Protein AF-A0A959Y863-F1 (afdb_monomer)

Radius of gyration: 15.02 Å; Cα contacts (8 Å, |Δi|>4): 84; chains: 1; bounding box: 35×18×36 Å

Secondary structure (DSSP, 8-state):
-----SEEEEEEEEETTEEEEEEEEE-TTS-EEEEEEEEE-EE-TTS-EE-

Foldseek 3Di:
DDPVPFFPDWDWDDDPQKIWIWTWGADPVRDIDIDIDIDGWDADPVRDTDD

Mean predicted aligned error: 6.21 Å

Structure (mmCIF, N/CA/C/O backbone):
data_AF-A0A959Y863-F1
#
_entry.id   AF-A0A959Y863-F1
#
loop_
_atom_site.group_PDB
_atom_site.id
_atom_site.type_symbol
_atom_site.label_atom_id
_atom_site.label_alt_id
_atom_site.label_comp_id
_atom_site.label_asym_id
_atom_site.label_entity_id
_atom_site.label_seq_id
_atom_site.pdbx_PDB_ins_code
_atom_site.Cartn_x
_atom_site.Cartn_y
_atom_site.Cartn_z
_atom_site.occupancy
_atom_site.B_iso_or_equiv
_atom_site.auth_seq_id
_atom_site.auth_comp_id
_atom_site.auth_asym_id
_atom_site.auth_atom_id
_atom_site.pdbx_PDB_model_num
ATOM 1 N N . MET A 1 1 ? 4.770 -16.336 16.011 1.00 43.25 1 MET A N 1
ATOM 2 C CA . MET A 1 1 ? 4.594 -14.891 16.256 1.00 43.25 1 MET A CA 1
ATOM 3 C C . MET A 1 1 ? 3.763 -14.365 15.106 1.00 43.25 1 MET A C 1
ATOM 5 O O . MET A 1 1 ? 4.315 -14.044 14.068 1.00 43.25 1 MET A O 1
ATOM 9 N N . ALA A 1 2 ? 2.446 -14.438 15.241 1.00 44.84 2 ALA A N 1
ATOM 10 C CA . ALA A 1 2 ? 1.512 -13.968 14.233 1.00 44.84 2 ALA A CA 1
ATOM 11 C C . ALA A 1 2 ? 0.671 -12.903 14.917 1.00 44.84 2 ALA A C 1
ATOM 13 O O . ALA A 1 2 ? -0.183 -13.226 15.744 1.00 44.84 2 ALA A O 1
ATOM 14 N N . ASP A 1 3 ? 0.970 -11.642 14.633 1.00 49.66 3 ASP A N 1
ATOM 15 C CA . ASP A 1 3 ? -0.012 -10.591 14.850 1.00 49.66 3 ASP A CA 1
ATOM 16 C C . ASP A 1 3 ? -0.711 -10.322 13.514 1.00 49.66 3 ASP A C 1
ATOM 18 O O . ASP A 1 3 ? -0.632 -9.256 12.930 1.00 49.66 3 ASP A O 1
ATOM 22 N N . GLU A 1 4 ? -1.379 -11.362 13.007 1.00 53.59 4 GLU A N 1
ATOM 23 C CA . GLU A 1 4 ? -2.353 -11.293 11.905 1.00 53.59 4 GLU A CA 1
ATOM 24 C C . GLU A 1 4 ? -3.679 -10.650 12.380 1.00 53.59 4 GLU A C 1
ATOM 26 O O . GLU A 1 4 ? -4.734 -10.885 11.801 1.00 53.59 4 GLU A O 1
ATOM 31 N N . ARG A 1 5 ? -3.676 -9.919 13.507 1.00 53.72 5 ARG A N 1
ATOM 32 C CA . ARG A 1 5 ? -4.882 -9.653 14.311 1.00 53.72 5 ARG A CA 1
ATOM 33 C C . ARG A 1 5 ? -5.447 -8.238 14.222 1.00 53.72 5 ARG A C 1
ATOM 35 O O . ARG A 1 5 ? -6.463 -7.984 14.864 1.00 53.72 5 ARG A O 1
ATOM 42 N N . GLU A 1 6 ? -4.874 -7.356 1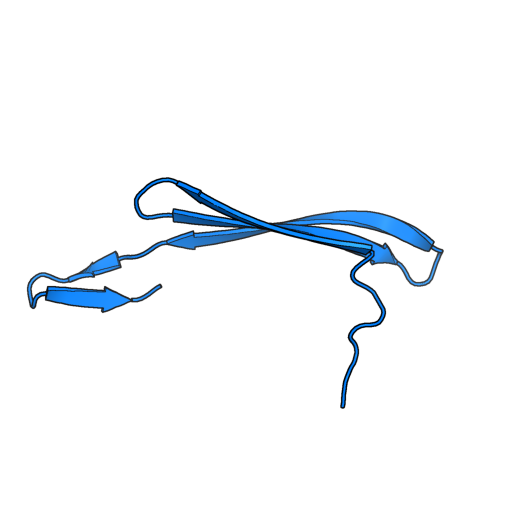3.408 1.00 63.38 6 GLU A N 1
ATOM 43 C CA . GLU A 1 6 ? -5.411 -5.997 13.219 1.00 63.38 6 GLU A CA 1
ATOM 44 C C . GLU A 1 6 ? -5.785 -5.661 11.764 1.00 63.38 6 GLU A C 1
ATOM 46 O O . GLU A 1 6 ? -6.378 -4.608 11.535 1.00 63.38 6 GLU A O 1
ATOM 51 N N . ASP A 1 7 ? -5.506 -6.539 10.792 1.00 64.62 7 ASP A N 1
ATOM 52 C CA . ASP A 1 7 ? -5.841 -6.335 9.377 1.00 64.62 7 ASP A CA 1
ATOM 53 C C . ASP A 1 7 ? -7.247 -6.872 9.054 1.00 64.62 7 ASP A C 1
ATOM 55 O O . ASP A 1 7 ? -7.492 -8.076 8.995 1.00 64.62 7 ASP A O 1
ATOM 59 N N . VAL A 1 8 ? -8.192 -5.957 8.839 1.00 86.12 8 VAL A N 1
ATOM 60 C CA . VAL A 1 8 ? -9.595 -6.248 8.490 1.00 86.12 8 VAL A CA 1
ATOM 61 C C . VAL A 1 8 ? -9.734 -6.561 6.998 1.00 86.12 8 VAL A C 1
ATOM 63 O O . VAL A 1 8 ? -10.588 -7.350 6.592 1.00 86.12 8 VAL A O 1
ATOM 66 N N . TYR A 1 9 ? -8.905 -5.934 6.167 1.00 92.31 9 TYR A N 1
ATOM 67 C CA . TYR A 1 9 ? -8.867 -6.152 4.726 1.00 92.31 9 TYR A CA 1
ATOM 68 C C . TYR A 1 9 ? -7.509 -5.741 4.172 1.00 92.31 9 TYR A C 1
ATOM 70 O O . TYR A 1 9 ? -7.037 -4.657 4.493 1.00 92.31 9 TYR A O 1
ATOM 78 N N . SER A 1 10 ? -6.949 -6.541 3.267 1.00 94.00 10 SER A N 1
ATOM 79 C CA . SER A 1 10 ? -5.735 -6.186 2.532 1.00 94.00 10 SER A CA 1
ATOM 80 C C . SER A 1 10 ? -5.901 -6.486 1.050 1.00 94.00 10 SER A C 1
ATOM 82 O O . SER A 1 10 ? -6.363 -7.564 0.662 1.00 94.00 10 SER A O 1
ATOM 84 N N . ARG A 1 11 ? -5.498 -5.542 0.196 1.00 95.31 11 ARG A N 1
ATOM 85 C CA . ARG A 1 11 ? -5.471 -5.732 -1.258 1.00 95.31 11 ARG A CA 1
ATOM 86 C C . ARG A 1 11 ? -4.253 -5.088 -1.894 1.00 95.31 11 ARG A C 1
ATOM 88 O O . ARG A 1 11 ? -4.052 -3.882 -1.796 1.00 95.31 11 ARG A O 1
ATOM 95 N N . ALA A 1 12 ? -3.522 -5.889 -2.663 1.00 96.19 12 ALA A N 1
ATOM 96 C CA . ALA A 1 12 ? -2.493 -5.400 -3.566 1.00 96.19 12 ALA A CA 1
ATOM 97 C C . ALA A 1 12 ? -3.084 -5.067 -4.948 1.00 96.19 12 ALA A C 1
ATOM 99 O O . ALA A 1 12 ? -3.853 -5.846 -5.521 1.00 96.19 12 ALA A O 1
ATOM 100 N N . VAL A 1 13 ? -2.696 -3.924 -5.510 1.00 97.31 13 VAL A N 1
ATOM 101 C CA . VAL A 1 13 ? -3.055 -3.477 -6.860 1.00 97.31 13 VAL A CA 1
ATOM 102 C C . VAL A 1 13 ? -1.784 -3.089 -7.607 1.00 97.31 13 VAL A C 1
ATOM 104 O O . VAL A 1 13 ? -1.046 -2.198 -7.188 1.00 97.31 13 VAL A O 1
ATOM 107 N N . ARG A 1 14 ? -1.524 -3.752 -8.737 1.00 95.88 14 ARG A N 1
ATOM 108 C CA . ARG A 1 14 ? -0.402 -3.413 -9.624 1.00 95.88 14 ARG A CA 1
ATOM 109 C C . ARG A 1 14 ? -0.807 -2.309 -10.596 1.00 95.88 14 ARG A C 1
ATOM 111 O O . ARG A 1 14 ? -1.848 -2.406 -11.239 1.00 95.88 14 ARG A O 1
ATOM 118 N N . ALA A 1 15 ? 0.050 -1.304 -10.739 1.00 94.44 15 ALA A N 1
ATOM 119 C CA . ALA A 1 15 ? -0.124 -0.163 -11.630 1.00 94.44 15 ALA A CA 1
ATOM 120 C C . ALA A 1 15 ? 1.21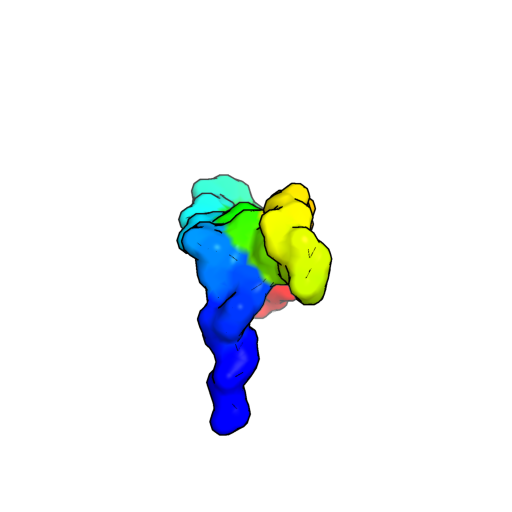9 0.183 -12.300 1.00 94.44 15 ALA A C 1
ATOM 122 O O . ALA A 1 15 ? 1.974 1.058 -11.865 1.00 94.44 15 ALA A O 1
ATOM 123 N N . GLY A 1 16 ? 1.555 -0.551 -13.363 1.00 94.31 16 GLY A N 1
ATOM 124 C CA . GLY A 1 16 ? 2.830 -0.394 -14.065 1.00 94.31 16 GLY A CA 1
ATOM 125 C C . GLY A 1 16 ? 4.027 -0.711 -13.161 1.00 94.31 16 GLY A C 1
ATOM 126 O O . GLY A 1 16 ? 4.152 -1.827 -12.665 1.00 94.31 16 GLY A O 1
ATOM 127 N N . LYS A 1 17 ? 4.914 0.273 -12.946 1.00 95.12 17 LYS A N 1
ATOM 128 C CA . LYS A 1 17 ? 6.091 0.132 -12.064 1.00 95.12 17 LYS A CA 1
ATOM 129 C C . LYS A 1 17 ? 5.755 0.232 -10.571 1.00 95.12 17 LYS A C 1
ATOM 131 O O . LYS A 1 17 ? 6.649 0.044 -9.755 1.00 95.12 17 LYS A O 1
ATOM 136 N N . ARG A 1 18 ? 4.516 0.563 -10.203 1.00 96.75 18 ARG A N 1
ATOM 137 C CA . ARG A 1 18 ? 4.092 0.738 -8.808 1.00 96.75 18 ARG A CA 1
ATOM 138 C C . ARG A 1 18 ? 3.183 -0.409 -8.382 1.00 96.75 18 ARG A C 1
ATOM 140 O O . ARG A 1 18 ? 2.377 -0.897 -9.176 1.00 96.75 18 ARG A O 1
ATOM 147 N N . THR A 1 19 ? 3.300 -0.818 -7.129 1.00 97.12 19 THR A N 1
ATOM 148 C CA . THR A 1 19 ? 2.342 -1.693 -6.455 1.00 97.12 19 THR A CA 1
ATOM 149 C C . THR A 1 19 ? 1.791 -0.939 -5.259 1.00 97.12 19 THR A C 1
ATOM 151 O O . THR A 1 19 ? 2.556 -0.479 -4.415 1.00 97.12 19 THR A O 1
ATOM 154 N N . TYR A 1 20 ? 0.472 -0.808 -5.207 1.00 97.50 20 TYR A N 1
ATOM 155 C CA . TYR A 1 20 ? -0.243 -0.213 -4.089 1.00 97.50 20 TYR A CA 1
ATOM 156 C C . TYR A 1 20 ? -0.785 -1.318 -3.194 1.00 97.50 20 TYR A C 1
ATOM 158 O O . TYR A 1 20 ? -1.373 -2.276 -3.694 1.00 97.50 20 TYR A O 1
ATOM 166 N N . PHE A 1 21 ? -0.615 -1.173 -1.890 1.00 97.31 21 PHE A N 1
ATOM 167 C CA . PHE A 1 21 ? -1.207 -2.032 -0.875 1.00 97.31 21 PHE A CA 1
ATOM 168 C C . PHE A 1 21 ? -2.209 -1.193 -0.095 1.00 97.31 21 PHE A C 1
ATOM 170 O O . PHE A 1 21 ? -1.847 -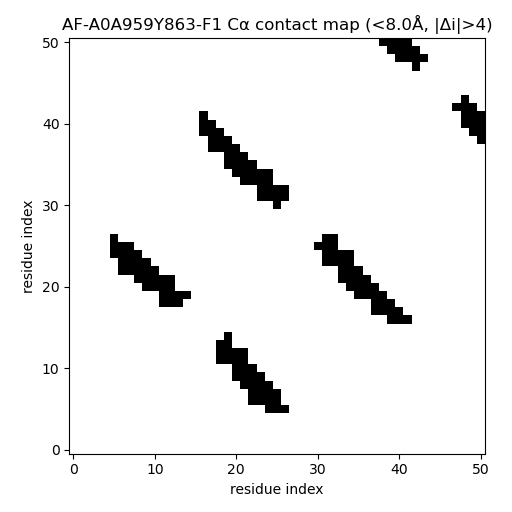0.158 0.462 1.00 97.31 21 PHE A O 1
ATOM 177 N N . PHE A 1 22 ? -3.471 -1.605 -0.139 1.00 96.69 22 PHE A N 1
ATOM 178 C CA . PHE A 1 22 ? -4.567 -0.985 0.590 1.00 96.69 22 PHE A CA 1
ATOM 179 C C . PHE A 1 22 ? -4.913 -1.881 1.769 1.00 96.69 22 PHE A C 1
ATOM 181 O O . PHE A 1 22 ? -5.440 -2.976 1.558 1.00 96.69 22 PHE A O 1
ATOM 188 N N . ASP A 1 23 ? -4.640 -1.403 2.976 1.00 95.81 23 ASP A N 1
ATOM 189 C CA . ASP A 1 23 ? -4.867 -2.139 4.214 1.00 95.81 23 ASP A CA 1
ATOM 190 C C . ASP A 1 23 ? -5.878 -1.388 5.079 1.00 95.81 23 ASP A C 1
ATOM 192 O O . ASP A 1 23 ? -5.652 -0.243 5.474 1.00 95.81 23 ASP A O 1
ATOM 196 N N . VAL A 1 24 ? -7.008 -2.022 5.376 1.00 94.88 24 VAL A N 1
ATOM 197 C CA . VAL A 1 24 ? -7.961 -1.544 6.378 1.00 94.88 24 VAL A CA 1
ATOM 198 C C . VAL A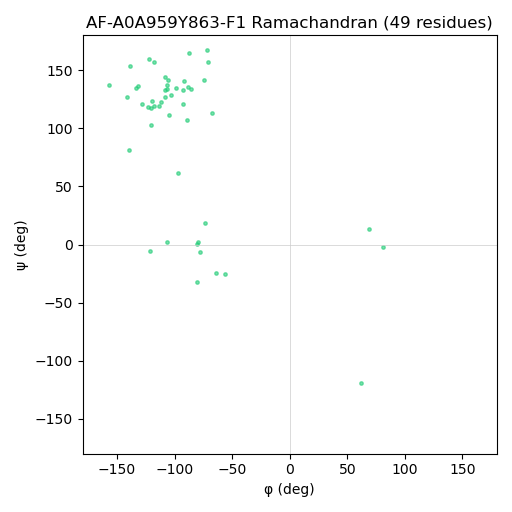 1 24 ? -7.606 -2.213 7.688 1.00 94.88 24 VAL A C 1
ATOM 200 O O . VAL A 1 24 ? -7.637 -3.440 7.784 1.00 94.88 24 VAL A O 1
ATOM 203 N N . LYS A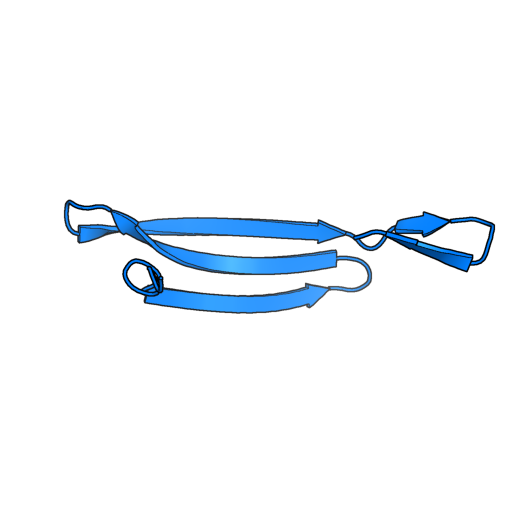 1 25 ? -7.302 -1.406 8.697 1.00 92.75 25 LYS A N 1
ATOM 204 C CA . LYS A 1 25 ? -6.915 -1.878 10.022 1.00 92.75 25 LYS A CA 1
ATOM 205 C C . LYS A 1 25 ? -7.846 -1.321 11.086 1.00 92.75 25 LYS A C 1
ATOM 207 O O . LYS A 1 25 ? -8.508 -0.304 10.869 1.00 92.75 25 LYS A O 1
ATOM 212 N N . SER A 1 26 ? -7.885 -1.972 12.241 1.00 92.12 26 SER A N 1
ATOM 213 C CA . SER A 1 26 ? -8.594 -1.469 13.419 1.00 92.12 26 SER A CA 1
ATOM 214 C C . SER A 1 26 ? -7.627 -0.936 14.468 1.00 92.12 26 SER A C 1
ATOM 216 O O . SER A 1 26 ? -6.581 -1.531 14.705 1.00 92.12 26 SER A O 1
ATOM 218 N N . THR A 1 27 ? -7.976 0.161 15.136 1.00 89.88 27 THR A N 1
ATOM 219 C CA . THR A 1 27 ? -7.298 0.579 16.367 1.00 89.88 27 THR A CA 1
ATOM 220 C C . THR A 1 27 ? -7.680 -0.359 17.516 1.00 89.88 27 THR A C 1
ATOM 222 O O . THR A 1 27 ? -8.686 -1.071 17.456 1.00 89.88 27 THR A O 1
ATOM 225 N N . ARG A 1 28 ? -6.960 -0.285 18.644 1.00 88.44 28 ARG A N 1
ATOM 226 C CA . ARG A 1 28 ? -7.371 -0.962 19.892 1.00 88.44 28 ARG A CA 1
ATOM 227 C C . ARG A 1 28 ? -8.781 -0.561 20.360 1.00 88.44 28 ARG A C 1
ATOM 229 O O . ARG A 1 28 ? -9.433 -1.342 21.045 1.00 88.44 28 ARG A O 1
ATOM 236 N N . GLY A 1 29 ? -9.246 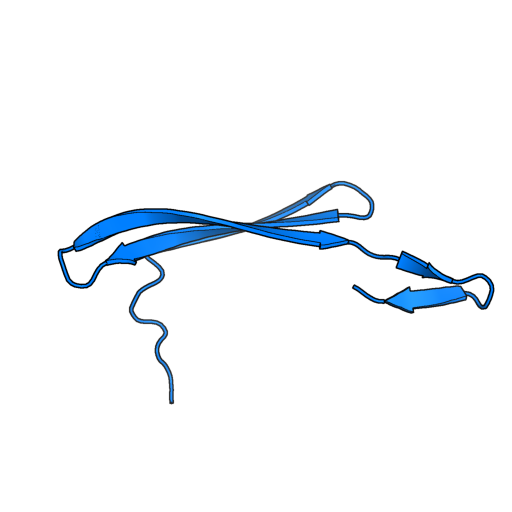0.636 19.980 1.00 91.94 29 GLY A N 1
ATOM 237 C CA . GLY A 1 29 ? -10.600 1.145 20.231 1.00 91.94 29 GLY A CA 1
ATOM 238 C C . GLY A 1 29 ? -11.669 0.628 19.260 1.00 91.94 29 GLY A C 1
ATOM 239 O O . GLY A 1 29 ? -12.833 0.974 19.424 1.00 91.94 29 GLY A O 1
ATOM 240 N N . LYS A 1 30 ? -11.297 -0.229 18.296 1.00 86.62 30 LYS A N 1
ATOM 241 C CA . LYS A 1 30 ? -12.132 -0.753 17.196 1.00 86.62 30 LYS A CA 1
ATOM 242 C C . LYS A 1 30 ? -12.533 0.272 16.129 1.00 86.62 30 LYS A C 1
ATOM 244 O O . LYS A 1 30 ? -13.377 -0.035 15.290 1.00 86.62 30 LYS A O 1
ATOM 249 N N . ASP A 1 31 ? -11.901 1.442 16.108 1.00 93.62 31 ASP A N 1
ATOM 250 C CA . ASP A 1 31 ? -12.056 2.391 15.003 1.00 93.62 31 ASP A CA 1
ATOM 251 C C . ASP A 1 31 ? -11.285 1.902 13.780 1.00 93.62 31 ASP A C 1
ATOM 253 O O . ASP A 1 31 ? -10.175 1.382 13.907 1.00 93.62 31 ASP A O 1
ATOM 257 N N . LEU A 1 32 ? -11.853 2.084 12.592 1.00 93.69 32 LEU A N 1
ATOM 258 C CA . LEU A 1 32 ? -11.221 1.665 11.345 1.00 93.69 32 LEU A CA 1
ATOM 259 C C . LEU A 1 32 ? -10.385 2.793 10.745 1.00 93.69 32 LEU A C 1
ATOM 261 O O . LEU A 1 32 ? -10.807 3.949 10.719 1.00 93.69 32 LEU A O 1
ATOM 265 N N . TYR A 1 33 ? -9.225 2.440 10.200 1.00 94.00 33 TYR A N 1
ATOM 266 C CA . TYR A 1 33 ? -8.387 3.345 9.423 1.00 94.00 33 TYR A CA 1
ATOM 267 C C . TYR A 1 33 ? -7.811 2.645 8.192 1.00 94.00 33 TYR A C 1
ATOM 269 O O . TYR A 1 33 ? -7.656 1.424 8.156 1.00 94.00 33 TYR A O 1
ATOM 277 N N . LEU A 1 34 ? -7.511 3.440 7.164 1.00 95.25 34 LEU A N 1
ATOM 278 C CA . LEU A 1 34 ? -6.923 2.977 5.912 1.00 95.25 34 LEU A CA 1
ATOM 279 C C . LEU A 1 34 ? -5.436 3.329 5.891 1.00 95.25 34 LEU A C 1
ATOM 281 O O . LEU A 1 34 ? -5.065 4.488 6.071 1.00 95.25 34 LEU A O 1
ATOM 285 N N . THR A 1 35 ? -4.601 2.337 5.614 1.00 96.06 35 THR A N 1
ATOM 286 C CA . THR A 1 35 ? -3.194 2.518 5.262 1.00 96.06 35 THR A CA 1
ATOM 287 C C . THR A 1 35 ? -3.028 2.250 3.774 1.00 96.06 35 THR A C 1
ATOM 289 O O . THR A 1 35 ? -3.554 1.270 3.247 1.00 96.06 35 THR A O 1
ATOM 292 N N . ILE A 1 36 ? -2.302 3.132 3.089 1.00 96.19 36 ILE A N 1
ATOM 293 C CA . ILE A 1 36 ? -1.935 2.946 1.687 1.00 96.19 36 ILE A CA 1
ATOM 294 C C . ILE A 1 36 ? -0.416 2.947 1.610 1.00 96.19 36 ILE A C 1
ATOM 296 O O . ILE A 1 36 ? 0.220 3.954 1.918 1.00 96.19 36 ILE A O 1
ATOM 300 N N . THR A 1 37 ? 0.153 1.828 1.177 1.00 97.25 37 THR A N 1
ATOM 301 C CA . THR A 1 37 ? 1.593 1.695 0.944 1.00 97.25 37 THR A CA 1
ATOM 302 C C . THR A 1 37 ? 1.855 1.630 -0.551 1.00 97.25 37 THR A C 1
ATOM 304 O O . THR A 1 37 ? 1.203 0.871 -1.265 1.00 97.25 37 THR A O 1
ATOM 307 N N . GLU A 1 38 ? 2.823 2.398 -1.042 1.00 96.81 38 GLU A N 1
ATOM 308 C CA . GLU A 1 38 ? 3.318 2.277 -2.411 1.00 96.81 38 GLU A CA 1
ATOM 309 C C . GLU A 1 38 ? 4.723 1.666 -2.396 1.00 96.81 38 GLU A C 1
ATOM 311 O O . GLU A 1 38 ? 5.618 2.192 -1.742 1.00 96.81 38 GLU A O 1
ATOM 316 N N . SER A 1 39 ? 4.928 0.590 -3.156 1.00 96.19 39 SER A N 1
ATOM 317 C CA . SER A 1 39 ? 6.260 0.132 -3.569 1.00 96.19 39 SER A CA 1
ATOM 318 C C . SER A 1 39 ? 6.459 0.445 -5.043 1.00 96.19 39 SER A C 1
ATOM 320 O O . SER A 1 39 ? 5.562 0.235 -5.869 1.00 96.19 39 SER A O 1
ATOM 322 N N . LYS A 1 40 ? 7.642 0.941 -5.396 1.00 95.19 40 LYS A N 1
ATOM 323 C CA . LYS A 1 40 ? 7.964 1.358 -6.755 1.00 95.19 40 LYS A CA 1
ATOM 324 C C . LYS A 1 40 ? 9.182 0.595 -7.229 1.00 95.19 40 LYS A C 1
ATOM 326 O O . LYS A 1 40 ? 10.284 0.781 -6.739 1.00 95.19 40 LYS A O 1
ATOM 331 N N . LYS A 1 41 ? 8.999 -0.184 -8.290 1.00 92.38 41 LYS A N 1
ATOM 332 C CA . LYS A 1 41 ? 10.104 -0.837 -8.975 1.00 92.38 41 LYS A CA 1
ATOM 333 C C . LYS A 1 41 ? 10.981 0.207 -9.672 1.00 92.38 41 LYS A C 1
ATOM 335 O O . LYS A 1 41 ? 10.562 0.837 -10.651 1.00 92.38 41 LYS A O 1
ATOM 340 N N . HIS A 1 42 ? 12.204 0.357 -9.187 1.00 91.31 42 HIS A N 1
ATOM 341 C CA . HIS A 1 42 ? 13.286 1.079 -9.840 1.00 91.31 42 HIS A CA 1
ATOM 342 C C . HIS A 1 42 ? 1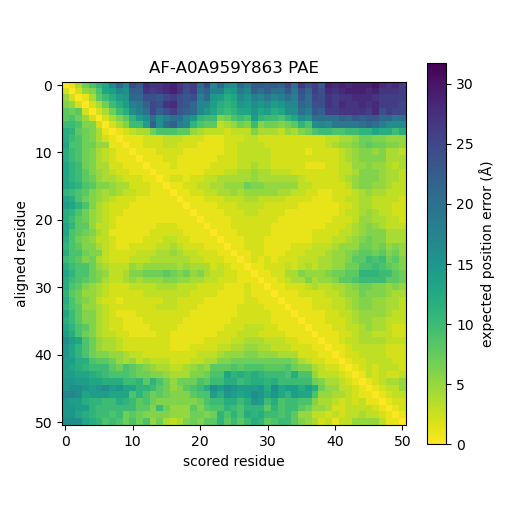4.101 0.093 -10.673 1.00 91.31 42 HIS A C 1
ATOM 344 O O . HIS A 1 42 ? 14.419 -0.996 -10.210 1.00 91.31 42 HIS A O 1
ATOM 350 N N . THR A 1 43 ? 14.388 0.455 -11.919 1.00 91.12 43 THR A N 1
ATOM 351 C CA . THR A 1 43 ? 15.244 -0.329 -12.817 1.00 91.12 43 THR A CA 1
ATOM 352 C C . THR A 1 43 ? 16.513 0.472 -13.028 1.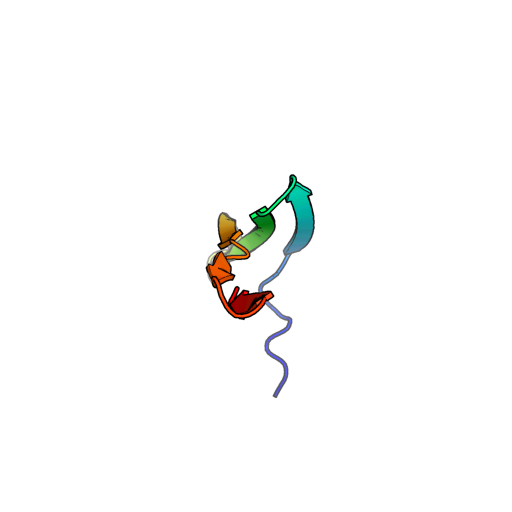00 91.12 43 THR A C 1
ATOM 354 O O . THR A 1 43 ? 16.420 1.629 -13.441 1.00 91.12 43 THR A O 1
ATOM 357 N N . HIS A 1 44 ? 17.651 -0.127 -12.698 1.00 88.75 44 HIS A N 1
ATOM 358 C CA . HIS A 1 44 ? 18.975 0.466 -12.856 1.00 88.75 44 HIS A CA 1
ATOM 359 C C . HIS A 1 44 ? 19.524 0.188 -14.260 1.00 88.75 44 HIS A C 1
ATOM 361 O O . HIS A 1 44 ? 18.996 -0.653 -14.991 1.00 88.75 44 HIS A O 1
ATOM 367 N N . GLU A 1 45 ? 20.569 0.916 -14.653 1.00 87.88 45 GLU A N 1
ATOM 368 C CA . GLU A 1 45 ? 21.180 0.814 -15.990 1.00 87.88 45 GLU A CA 1
ATOM 369 C C . GLU A 1 45 ? 21.810 -0.562 -16.259 1.00 87.88 45 GLU A C 1
ATOM 371 O O . GLU A 1 45 ? 21.876 -0.999 -17.404 1.00 87.88 45 GLU A O 1
ATOM 376 N N . ASP A 1 46 ? 22.195 -1.282 -15.204 1.00 90.38 46 ASP A N 1
ATOM 377 C CA . ASP A 1 46 ? 22.707 -2.656 -15.258 1.00 90.38 46 ASP A CA 1
ATOM 378 C C . ASP A 1 46 ? 21.600 -3.723 -15.402 1.00 90.38 46 ASP A C 1
ATOM 380 O O . ASP A 1 46 ? 21.877 -4.922 -15.416 1.00 90.38 46 ASP A O 1
ATOM 384 N N . GLY A 1 47 ? 20.333 -3.303 -15.501 1.00 83.88 47 GLY A N 1
ATOM 385 C CA . GLY A 1 47 ? 19.170 -4.184 -15.601 1.00 83.88 47 GLY A CA 1
ATOM 386 C C . GLY A 1 47 ? 18.684 -4.747 -14.262 1.00 83.88 47 GLY A C 1
ATOM 387 O O . GLY A 1 47 ? 17.660 -5.441 -14.235 1.00 83.88 47 GLY A O 1
ATOM 388 N N . SER A 1 48 ? 19.352 -4.435 -13.148 1.00 89.31 48 SER A N 1
ATOM 389 C CA . SER A 1 48 ? 18.890 -4.818 -11.815 1.00 89.31 48 SER A CA 1
ATOM 390 C C . SER A 1 48 ? 17.646 -4.020 -11.408 1.00 89.31 48 SER A C 1
ATOM 392 O O . SER A 1 48 ? 17.349 -2.943 -11.940 1.00 89.31 48 SER A O 1
ATOM 394 N N . ALA A 1 49 ? 16.864 -4.570 -10.474 1.00 86.62 49 ALA A N 1
ATOM 395 C CA . ALA A 1 49 ? 15.667 -3.909 -9.977 1.00 86.62 49 ALA A CA 1
ATOM 396 C C . ALA A 1 49 ? 15.589 -3.891 -8.451 1.00 86.62 49 ALA A C 1
ATOM 398 O O . ALA A 1 49 ? 15.793 -4.915 -7.802 1.00 86.62 49 ALA A O 1
ATOM 399 N N . THR A 1 50 ? 15.211 -2.737 -7.907 1.00 87.94 50 THR A N 1
ATOM 400 C CA . THR A 1 50 ? 14.896 -2.523 -6.486 1.00 87.94 50 THR A CA 1
ATOM 401 C C . THR A 1 50 ? 13.433 -2.089 -6.345 1.00 87.94 50 THR A C 1
ATOM 403 O O . THR A 1 50 ? 12.850 -1.608 -7.318 1.00 87.94 50 THR A O 1
ATOM 406 N N . TYR A 1 51 ? 12.819 -2.295 -5.178 1.00 85.62 51 TYR A N 1
ATOM 407 C CA . TYR A 1 51 ? 11.379 -2.097 -4.931 1.00 85.62 51 TYR A CA 1
ATOM 408 C C . TYR A 1 51 ? 11.093 -1.042 -3.866 1.00 85.62 51 TYR A C 1
ATOM 410 O O . TYR A 1 51 ? 12.000 -0.819 -3.036 1.00 85.62 51 TYR A O 1
#

pLDDT: mean 87.48, std 14.36, range [43.25, 97.5]

Sequence (51 aa):
MADEREDVYSRAVRAGKRTYFFDVKSTRGKDLYLTITESKKHTHEDGSATY

Solvent-accessible surface area (backbone atoms only — not comparable to full-atom values): 3204 Å² total; per-residue (Å²): 140,78,85,79,79,46,68,79,41,78,45,80,46,81,58,88,58,32,36,38,35,44,33,34,31,47,47,100,86,67,49,77,47,81,46,80,47,78,42,49,57,43,75,48,97,88,71,48,74,49,98

Nearest PDB structures (foldseek):
  3dwq-assembly1_D  TM=6.516E-01  e=6.983E-01  Escherichia coli
  6rv8-assembly1_A  TM=8.172E-01  e=2.966E+00  Cerrena unicolor
  4kcb-assembly2_B  TM=4.198E-01  e=6.220E-01  uncultured bacterium
  1wl7-assembly1_A  TM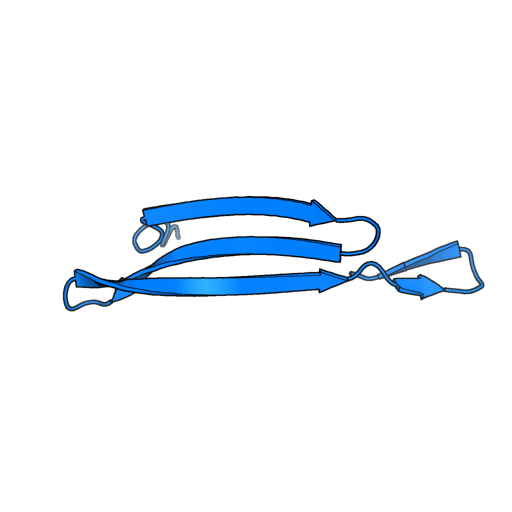=4.241E-01  e=1.245E+00  Geobacillus thermodenitrificans
  6a8h-assembly1_A  TM=3.260E-01  e=1.245E+00  Geobacillus thermodenitrificans